Protein AF-A0A0G0DS18-F1 (afdb_monomer_lite)

Foldseek 3Di:
DLCPVVVVLLVLLVVLLVLLLVLLVCLLVVHPPSLVSLVVSLVSVVVSVCCVPVCVGPDDPPVPPQLVVFPLSVLLCVLLVQLNVVSVVVNVVCVVPPSNDDDNPSSCCNNVRSSVSNCSSSVSVSVQSCCCVVPVDRVSVVD

Radius of gyration: 16.53 Å; chains: 1; bounding box: 41×26×47 Å

pLDDT: mean 88.52, std 10.09, range [57.12, 98.0]

Sequence (143 aa):
MWWLPHLLIIFVQVITVLPYGIASYRFYHRQPRVMTWLLIGIILDVVMAMVGSSGLLPRMSDNQGAPWTSVLFLLHIVTAGLGMFGFIWLFFYLLVKGVNREYGRLRRFQYFVLLHMWIIGVGIAIINFISKVAFGIRIYDLL

Structure (mmCIF, N/CA/C/O backbone):
data_AF-A0A0G0DS18-F1
#
_entry.id   AF-A0A0G0DS18-F1
#
loop_
_atom_site.group_PDB
_atom_site.id
_atom_site.type_symbol
_atom_site.label_atom_id
_atom_site.label_alt_id
_atom_site.label_comp_id
_atom_site.label_asym_id
_atom_site.label_entity_id
_atom_site.label_seq_id
_atom_site.pdbx_PDB_ins_code
_atom_site.Cartn_x
_atom_site.Cartn_y
_atom_site.Cartn_z
_atom_site.occupancy
_atom_site.B_iso_or_equiv
_atom_site.auth_seq_id
_atom_site.auth_comp_id
_atom_site.auth_asym_id
_atom_site.auth_atom_id
_atom_site.pdbx_PDB_model_num
ATOM 1 N N . MET A 1 1 ? 12.467 12.433 -21.450 1.00 62.94 1 MET A N 1
ATOM 2 C CA . MET A 1 1 ? 12.857 11.229 -20.679 1.00 62.94 1 MET A CA 1
ATOM 3 C C . MET A 1 1 ? 11.600 10.486 -20.252 1.00 62.94 1 MET A C 1
ATOM 5 O O . MET A 1 1 ? 10.819 11.038 -19.490 1.00 62.94 1 MET A O 1
ATOM 9 N N . TRP A 1 2 ? 11.369 9.276 -20.767 1.00 68.25 2 TRP A N 1
ATOM 10 C CA . TRP A 1 2 ? 10.138 8.500 -20.521 1.00 68.25 2 TRP A CA 1
ATOM 11 C C . TRP A 1 2 ? 9.937 8.115 -19.040 1.00 68.25 2 TRP A C 1
ATOM 13 O O . TRP A 1 2 ? 8.813 7.902 -18.593 1.00 68.25 2 TRP A O 1
ATOM 23 N N . TRP A 1 3 ? 11.019 8.067 -18.260 1.00 71.69 3 TRP A N 1
ATOM 24 C CA . TRP A 1 3 ? 11.020 7.664 -16.852 1.00 71.69 3 TRP A CA 1
ATOM 25 C C . TRP A 1 3 ? 10.628 8.778 -15.869 1.00 71.69 3 TRP A C 1
ATOM 27 O O . TRP A 1 3 ? 10.264 8.476 -14.736 1.00 71.69 3 TRP A O 1
ATOM 37 N N . LEU A 1 4 ? 10.664 10.054 -16.270 1.00 76.19 4 LEU A N 1
ATOM 38 C CA . LEU A 1 4 ? 10.428 11.182 -15.356 1.00 76.19 4 LEU A CA 1
ATOM 39 C C . LEU A 1 4 ? 9.005 11.182 -14.753 1.00 76.19 4 LEU A C 1
ATOM 41 O O . LEU A 1 4 ? 8.885 11.315 -13.537 1.00 76.19 4 LEU A O 1
ATOM 45 N N . PRO A 1 5 ? 7.927 10.937 -15.525 1.00 77.19 5 PRO A N 1
ATOM 46 C CA . PRO A 1 5 ? 6.583 10.809 -14.955 1.00 77.19 5 PRO A CA 1
ATOM 47 C C . PRO A 1 5 ? 6.418 9.556 -14.082 1.00 77.19 5 PRO A C 1
ATOM 49 O O . PRO A 1 5 ? 5.633 9.548 -13.140 1.00 77.19 5 PRO A O 1
ATOM 52 N N . HIS A 1 6 ? 7.191 8.502 -14.357 1.00 78.19 6 HIS A N 1
ATOM 53 C CA . HIS A 1 6 ? 7.161 7.252 -13.598 1.00 78.19 6 HIS A CA 1
ATOM 54 C C . HIS A 1 6 ? 7.865 7.374 -12.234 1.00 78.19 6 HIS A C 1
ATOM 56 O O . HIS A 1 6 ? 7.463 6.714 -11.278 1.00 78.19 6 HIS A O 1
ATOM 62 N N . LEU A 1 7 ? 8.853 8.267 -12.101 1.00 81.69 7 LEU A N 1
ATOM 63 C CA . LEU A 1 7 ? 9.444 8.606 -10.801 1.00 81.69 7 LEU A CA 1
ATOM 64 C C . LEU A 1 7 ? 8.429 9.223 -9.844 1.00 81.69 7 LEU A C 1
ATOM 66 O O . LEU A 1 7 ? 8.457 8.908 -8.658 1.00 81.69 7 LEU A O 1
ATOM 70 N N . LEU A 1 8 ? 7.525 10.071 -10.348 1.00 81.94 8 LEU A N 1
ATOM 71 C CA . LEU A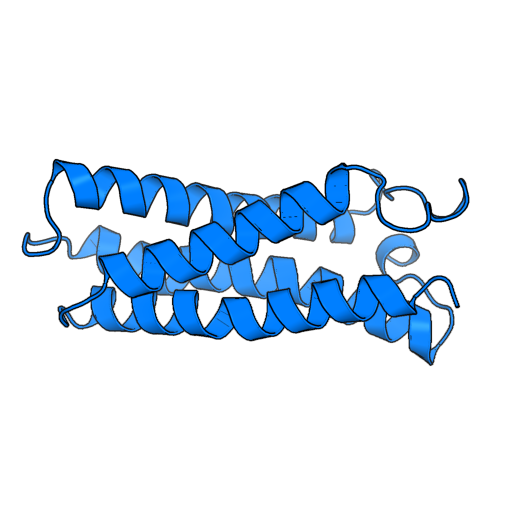 1 8 ? 6.467 10.654 -9.524 1.00 81.94 8 LEU A CA 1
ATOM 72 C C . LEU A 1 8 ? 5.573 9.556 -8.938 1.00 81.94 8 LEU A C 1
ATOM 74 O O . LEU A 1 8 ? 5.239 9.602 -7.759 1.00 81.94 8 LEU A O 1
ATOM 78 N N . ILE A 1 9 ? 5.248 8.536 -9.735 1.00 83.44 9 ILE A N 1
ATOM 79 C CA . ILE A 1 9 ? 4.439 7.397 -9.287 1.00 83.44 9 ILE A CA 1
ATOM 80 C C . ILE A 1 9 ? 5.129 6.655 -8.153 1.00 83.44 9 ILE A C 1
ATOM 82 O O . ILE A 1 9 ? 4.515 6.379 -7.127 1.00 83.44 9 ILE A O 1
ATOM 86 N N . ILE A 1 10 ? 6.416 6.370 -8.321 1.00 85.31 10 ILE A N 1
ATOM 87 C CA . ILE A 1 10 ? 7.212 5.663 -7.319 1.00 85.31 10 ILE A CA 1
ATOM 88 C C . ILE A 1 10 ? 7.351 6.484 -6.051 1.00 85.31 10 ILE A C 1
ATOM 90 O O . ILE A 1 10 ? 7.196 5.951 -4.957 1.00 85.31 10 ILE A O 1
ATOM 94 N N . PHE A 1 11 ? 7.585 7.785 -6.186 1.00 87.62 11 PHE A N 1
ATOM 95 C CA . PHE A 1 11 ? 7.649 8.689 -5.052 1.00 87.62 11 PHE A CA 1
ATOM 96 C C . PHE A 1 11 ? 6.341 8.673 -4.253 1.00 87.62 11 PHE A C 1
ATOM 98 O O . PHE A 1 11 ? 6.367 8.520 -3.032 1.00 87.62 11 PHE A O 1
ATOM 105 N N . VAL A 1 12 ? 5.192 8.739 -4.933 1.00 88.62 12 VAL A N 1
ATOM 106 C CA . VAL A 1 12 ? 3.889 8.646 -4.266 1.00 88.62 12 VAL A CA 1
ATOM 107 C C . VAL A 1 12 ? 3.673 7.264 -3.646 1.00 88.62 12 VAL A C 1
ATOM 109 O O . VAL A 1 12 ? 3.190 7.192 -2.518 1.00 88.62 12 VAL A O 1
ATOM 112 N N . GLN A 1 13 ? 4.076 6.169 -4.298 1.00 88.38 13 GLN A N 1
ATOM 113 C CA . GLN A 1 13 ? 3.984 4.825 -3.710 1.00 88.38 13 GLN A CA 1
ATOM 114 C C . GLN A 1 13 ? 4.833 4.686 -2.440 1.00 88.38 13 GLN A C 1
ATOM 116 O O . GLN A 1 13 ? 4.349 4.167 -1.437 1.00 88.38 13 GLN A O 1
ATOM 121 N N . VAL A 1 14 ? 6.055 5.223 -2.426 1.00 89.75 14 VAL A N 1
ATOM 122 C CA . VAL A 1 14 ? 6.915 5.250 -1.230 1.00 89.75 14 VAL A CA 1
ATOM 123 C C . VAL A 1 14 ? 6.249 6.050 -0.110 1.00 89.75 14 VAL A C 1
ATOM 125 O O . VAL A 1 14 ? 6.204 5.596 1.032 1.00 89.75 14 VAL A O 1
ATOM 128 N N . ILE A 1 15 ? 5.669 7.211 -0.428 1.00 92.12 15 ILE A N 1
ATOM 129 C CA . ILE A 1 15 ? 4.921 8.008 0.551 1.00 92.12 15 ILE A CA 1
ATOM 130 C C . ILE A 1 15 ? 3.698 7.248 1.064 1.00 92.12 15 ILE A C 1
ATOM 132 O O . ILE A 1 15 ? 3.407 7.338 2.252 1.00 92.12 15 ILE A O 1
ATOM 136 N N . THR A 1 16 ? 3.018 6.475 0.215 1.00 93.50 16 THR A N 1
ATOM 137 C CA . THR A 1 16 ? 1.809 5.697 0.550 1.00 93.50 16 THR A CA 1
ATOM 138 C C . THR A 1 16 ? 2.087 4.576 1.561 1.00 93.50 16 THR A C 1
ATOM 140 O O . THR A 1 16 ? 1.200 4.204 2.334 1.00 93.50 16 THR A O 1
ATOM 143 N N . VAL A 1 17 ? 3.343 4.128 1.683 1.00 93.31 17 VAL A N 1
ATOM 144 C CA . VAL A 1 17 ? 3.780 3.236 2.773 1.00 93.31 17 VAL A CA 1
ATOM 145 C C . VAL A 1 17 ? 3.491 3.863 4.141 1.00 93.31 17 VAL A C 1
ATOM 147 O O . VAL A 1 17 ? 3.073 3.164 5.063 1.00 93.31 17 VAL A O 1
ATOM 150 N N . LEU A 1 18 ? 3.681 5.179 4.292 1.00 95.19 18 LEU A N 1
ATOM 151 C CA . LEU A 1 18 ? 3.516 5.876 5.569 1.00 95.19 18 LEU A CA 1
ATOM 152 C C . LEU A 1 18 ? 2.074 5.820 6.099 1.00 95.19 18 LEU A C 1
ATOM 154 O O . LEU A 1 18 ? 1.895 5.345 7.222 1.00 95.19 18 LEU A O 1
ATOM 158 N N . PRO A 1 19 ? 1.028 6.254 5.366 1.00 97.00 19 PRO A N 1
ATOM 159 C CA . PRO A 1 19 ? -0.340 6.169 5.853 1.00 97.00 19 PRO A CA 1
ATOM 160 C C . PRO A 1 19 ? -0.780 4.725 6.105 1.00 97.00 19 PRO A C 1
ATOM 162 O O . PRO A 1 19 ? -1.400 4.487 7.141 1.00 97.00 19 PRO A O 1
ATOM 165 N N . TYR A 1 20 ? -0.417 3.752 5.256 1.00 96.25 20 TYR A N 1
ATOM 166 C CA . TYR A 1 20 ? -0.738 2.344 5.524 1.00 96.25 20 TYR A CA 1
ATOM 167 C C . TYR A 1 20 ? -0.018 1.806 6.759 1.00 96.25 20 TYR A C 1
ATOM 169 O O . TYR A 1 20 ? -0.654 1.177 7.607 1.00 96.25 20 TYR A O 1
ATOM 177 N N . GLY A 1 21 ? 1.272 2.097 6.922 1.00 97.12 21 GLY A N 1
ATOM 178 C CA . GLY A 1 21 ? 2.046 1.712 8.099 1.00 97.12 21 GLY A CA 1
ATOM 179 C C . GLY A 1 21 ? 1.486 2.328 9.383 1.00 97.12 21 GLY A C 1
ATOM 180 O O . GLY A 1 21 ? 1.247 1.616 10.360 1.00 97.12 21 GLY A O 1
ATOM 181 N N . ILE A 1 22 ? 1.186 3.631 9.368 1.00 97.75 22 ILE A N 1
ATOM 182 C CA . ILE A 1 22 ? 0.604 4.356 10.507 1.00 97.75 22 ILE A CA 1
ATOM 183 C C . ILE A 1 22 ? -0.795 3.825 10.830 1.00 97.75 22 ILE A C 1
ATOM 185 O O . ILE A 1 22 ? -1.087 3.560 11.998 1.00 97.75 22 ILE A O 1
ATOM 189 N N . ALA A 1 23 ? -1.664 3.648 9.831 1.00 97.31 23 ALA A N 1
ATOM 190 C CA . ALA A 1 23 ? -3.004 3.100 10.025 1.00 97.31 23 ALA A CA 1
ATOM 191 C C . ALA A 1 23 ? -2.946 1.692 10.622 1.00 97.31 23 ALA A C 1
ATOM 193 O O . ALA A 1 23 ? -3.627 1.414 11.611 1.00 97.31 23 ALA A O 1
ATOM 194 N N . SER A 1 24 ? -2.083 0.838 10.069 1.00 97.19 24 SER A N 1
ATOM 195 C CA . SER A 1 24 ? -1.923 -0.548 10.501 1.00 97.19 24 SER A CA 1
ATOM 196 C C . SER A 1 24 ? -1.376 -0.634 11.922 1.00 97.19 24 SER A C 1
ATOM 198 O O . SER A 1 24 ? -1.904 -1.396 12.734 1.00 97.19 24 SER A O 1
ATOM 200 N N . TYR A 1 25 ? -0.365 0.176 12.251 1.00 97.75 25 TYR A N 1
ATOM 201 C CA . TYR A 1 25 ? 0.205 0.274 13.595 1.00 97.75 25 TYR A CA 1
ATOM 202 C C . TYR A 1 25 ? -0.824 0.773 14.612 1.00 97.75 25 TYR A C 1
ATOM 204 O O . TYR A 1 25 ? -0.992 0.174 15.678 1.00 97.75 25 TYR A O 1
ATOM 212 N N . ARG A 1 26 ? -1.554 1.844 14.274 1.00 96.56 26 ARG A N 1
ATOM 213 C CA . ARG A 1 26 ? -2.605 2.410 15.129 1.00 96.56 26 ARG A CA 1
ATOM 214 C C . ARG A 1 26 ? -3.733 1.413 15.345 1.00 96.56 26 ARG A C 1
ATOM 216 O O . ARG A 1 26 ? -4.206 1.267 16.469 1.00 96.56 26 ARG A O 1
ATOM 223 N N . PHE A 1 27 ? -4.147 0.699 14.301 1.00 96.88 27 PHE A N 1
ATOM 224 C CA . PHE A 1 27 ? -5.179 -0.318 14.427 1.00 96.8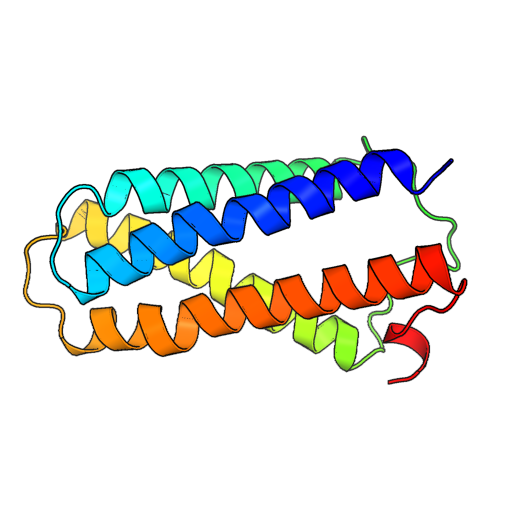8 27 PHE A CA 1
ATOM 225 C C . PHE A 1 27 ? -4.694 -1.488 15.279 1.00 96.88 27 PHE A C 1
ATOM 227 O O . PHE A 1 27 ? -5.437 -1.955 16.138 1.00 96.88 27 PHE A O 1
ATOM 234 N N . TYR A 1 28 ? -3.443 -1.916 15.133 1.00 96.94 28 TYR A N 1
ATOM 235 C CA . TYR A 1 28 ? -2.867 -2.959 15.975 1.00 96.94 28 TYR A CA 1
ATOM 236 C C . TYR A 1 28 ? -2.851 -2.566 17.465 1.00 96.94 28 TYR A C 1
ATOM 238 O O . TYR A 1 28 ? -3.349 -3.319 18.302 1.00 96.94 28 TYR A O 1
ATOM 246 N N . HIS A 1 29 ? -2.414 -1.343 17.781 1.00 95.81 29 HIS A N 1
ATOM 247 C CA . HIS A 1 29 ? -2.301 -0.817 19.149 1.00 95.81 29 HIS A CA 1
ATOM 248 C C . HIS A 1 29 ? -3.560 -0.104 19.676 1.00 95.81 29 HIS A C 1
ATOM 250 O O . HIS A 1 29 ? -3.488 0.607 20.675 1.00 95.81 29 HIS A O 1
ATOM 256 N N . ARG A 1 30 ? -4.719 -0.270 19.023 1.00 93.50 30 ARG A N 1
ATOM 257 C CA . ARG A 1 30 ? -6.009 0.327 19.440 1.00 93.50 30 ARG A CA 1
ATOM 258 C C . ARG A 1 30 ? -5.971 1.862 19.610 1.00 93.50 30 ARG A C 1
ATOM 260 O O . ARG A 1 30 ? -6.663 2.418 20.454 1.00 93.50 30 ARG A O 1
ATOM 267 N N . GLN A 1 31 ? -5.188 2.556 18.789 1.00 93.38 31 GLN A N 1
ATOM 268 C CA . GLN A 1 31 ? -5.058 4.015 18.811 1.00 93.38 31 GLN A CA 1
ATOM 269 C C . GLN A 1 31 ? -6.145 4.714 17.970 1.00 93.38 31 GLN A C 1
ATOM 271 O O . GLN A 1 31 ? -6.693 4.111 17.044 1.00 93.38 31 GLN A O 1
ATOM 276 N N . PRO A 1 32 ? -6.451 6.001 18.231 1.00 93.00 32 PRO A N 1
ATOM 277 C CA . PRO A 1 32 ? -7.431 6.755 17.451 1.00 93.00 32 PRO A CA 1
ATOM 278 C C . PRO A 1 32 ? -6.923 7.108 16.043 1.00 93.00 32 PRO A C 1
ATOM 280 O O . PRO A 1 32 ? -5.729 7.019 15.740 1.00 93.00 32 PRO A O 1
ATOM 283 N N . ARG A 1 33 ? -7.848 7.592 15.199 1.00 93.94 33 ARG A N 1
ATOM 284 C CA . ARG A 1 33 ? -7.615 8.077 13.819 1.00 93.94 33 ARG A CA 1
ATOM 285 C C . ARG A 1 33 ? -7.180 7.008 12.805 1.00 93.94 33 ARG A C 1
ATOM 287 O O . ARG A 1 33 ? -6.654 7.355 11.754 1.00 93.94 33 ARG A O 1
ATOM 294 N N . VAL A 1 34 ? -7.437 5.725 13.077 1.00 96.00 34 VAL A N 1
ATOM 295 C CA . VAL A 1 34 ? -7.172 4.621 12.128 1.00 96.00 34 VAL A CA 1
ATOM 296 C C . VAL A 1 34 ? -7.817 4.886 10.770 1.00 96.00 34 VAL A C 1
ATOM 298 O O . VAL A 1 34 ? -7.137 4.823 9.754 1.00 96.00 34 VAL A O 1
ATOM 301 N N . MET A 1 35 ? -9.108 5.235 10.761 1.00 97.50 35 MET A N 1
ATOM 302 C CA . MET A 1 35 ? -9.872 5.436 9.524 1.00 97.50 35 MET A CA 1
ATOM 303 C C . MET A 1 35 ? -9.309 6.562 8.663 1.00 97.50 35 MET A C 1
ATOM 305 O O . MET A 1 35 ? -9.262 6.420 7.451 1.00 97.50 35 MET A O 1
ATOM 309 N N . THR A 1 36 ? -8.853 7.657 9.279 1.00 97.25 36 THR A N 1
ATOM 310 C CA . THR A 1 36 ? -8.276 8.797 8.558 1.00 97.25 36 THR A CA 1
ATOM 311 C C . THR A 1 36 ? -7.005 8.389 7.824 1.00 97.25 36 THR A C 1
ATOM 313 O O . THR A 1 36 ? -6.892 8.618 6.626 1.00 97.25 36 THR A O 1
ATOM 316 N N . TRP A 1 37 ? -6.069 7.739 8.520 1.00 97.88 37 TRP A N 1
ATOM 317 C CA . TRP A 1 37 ? -4.818 7.290 7.906 1.00 97.88 37 TRP A CA 1
ATOM 318 C C . TRP A 1 37 ? -5.049 6.197 6.862 1.00 97.88 37 TRP A C 1
ATOM 320 O O . TRP A 1 37 ? -4.434 6.232 5.802 1.00 97.88 37 TRP A O 1
ATOM 330 N N . LEU A 1 38 ? -5.974 5.272 7.131 1.00 97.19 38 LEU A N 1
ATOM 331 C CA . LEU A 1 38 ? -6.328 4.214 6.190 1.00 97.19 38 LEU A CA 1
ATOM 332 C C . LEU A 1 38 ? -6.939 4.791 4.906 1.00 97.19 38 LEU A C 1
ATOM 334 O O . LEU A 1 38 ? -6.559 4.383 3.813 1.00 97.19 38 LEU A O 1
ATOM 338 N N . LEU A 1 39 ? -7.831 5.778 5.036 1.00 97.75 39 LEU A N 1
ATOM 339 C CA . LEU A 1 39 ? -8.437 6.472 3.902 1.00 97.75 39 LEU A CA 1
ATOM 340 C C . LEU A 1 39 ? -7.400 7.234 3.075 1.00 97.75 39 LEU A C 1
ATOM 342 O O . LEU A 1 39 ? -7.434 7.144 1.854 1.00 97.75 39 LEU A O 1
ATOM 346 N N . ILE A 1 40 ? -6.470 7.949 3.721 1.00 97.38 40 ILE A N 1
ATOM 347 C CA . ILE A 1 40 ? -5.383 8.652 3.020 1.00 97.38 40 ILE A CA 1
ATOM 348 C C . ILE A 1 40 ? -4.567 7.662 2.183 1.00 97.38 40 ILE A C 1
ATOM 350 O O . ILE A 1 40 ? -4.330 7.925 1.008 1.00 97.38 40 ILE A O 1
ATOM 354 N N . GLY A 1 41 ? -4.187 6.517 2.762 1.00 96.50 41 GLY A N 1
ATOM 355 C CA . GLY A 1 41 ? -3.460 5.470 2.038 1.00 96.50 41 GLY A CA 1
ATOM 356 C C . GLY A 1 41 ? -4.234 4.967 0.821 1.00 96.50 41 GLY A C 1
ATOM 357 O O . GLY A 1 41 ? -3.704 4.983 -0.282 1.00 96.50 41 GLY A O 1
ATOM 358 N N . ILE A 1 42 ? -5.514 4.622 1.000 1.00 96.38 42 ILE A N 1
ATOM 359 C CA . ILE A 1 42 ? -6.384 4.141 -0.086 1.00 96.38 42 ILE A CA 1
ATOM 360 C C . ILE A 1 42 ? -6.550 5.183 -1.193 1.00 96.38 42 ILE A C 1
ATOM 362 O O . ILE A 1 42 ? -6.478 4.831 -2.365 1.00 96.38 42 ILE A O 1
ATOM 366 N N . ILE A 1 43 ? -6.778 6.454 -0.849 1.00 95.94 43 ILE A N 1
ATOM 367 C CA . ILE A 1 43 ? -6.941 7.517 -1.847 1.00 95.94 43 ILE A CA 1
ATOM 368 C C . ILE A 1 43 ? -5.670 7.654 -2.680 1.00 95.94 43 ILE A C 1
ATOM 370 O O . ILE A 1 43 ? -5.764 7.708 -3.904 1.00 95.94 43 ILE A O 1
ATOM 374 N N . LEU A 1 44 ? -4.497 7.688 -2.040 1.00 93.75 44 LEU A N 1
ATOM 375 C CA . LEU A 1 44 ? -3.228 7.763 -2.760 1.00 93.75 44 LEU A CA 1
ATOM 376 C C . LEU A 1 44 ? -3.066 6.565 -3.701 1.00 93.75 44 LEU A C 1
ATOM 378 O O . LEU A 1 44 ? -2.793 6.762 -4.882 1.00 93.75 44 LEU A O 1
ATOM 382 N N . ASP A 1 45 ? -3.314 5.348 -3.218 1.00 90.81 45 ASP A N 1
ATOM 383 C CA . ASP A 1 45 ? -3.152 4.128 -4.014 1.00 90.81 45 ASP A CA 1
ATOM 384 C C . ASP A 1 45 ? -4.110 4.084 -5.216 1.00 90.81 45 ASP A C 1
ATOM 386 O O . ASP A 1 45 ? -3.692 3.831 -6.347 1.00 90.81 45 ASP A O 1
ATOM 390 N N . VAL A 1 46 ? -5.388 4.416 -5.005 1.00 90.62 46 VAL A N 1
ATOM 391 C CA . VAL A 1 46 ? -6.408 4.442 -6.065 1.00 90.62 46 VAL A CA 1
ATOM 392 C C . VAL A 1 46 ? -6.102 5.519 -7.099 1.00 90.62 46 VAL A C 1
ATOM 394 O O . VAL A 1 46 ? -6.147 5.241 -8.296 1.00 90.62 46 VAL A O 1
ATOM 397 N N . VAL A 1 47 ? -5.752 6.735 -6.666 1.00 90.50 47 VAL A N 1
ATOM 398 C CA . VAL A 1 47 ? -5.372 7.818 -7.585 1.00 90.50 47 VAL A CA 1
ATOM 399 C C . VAL A 1 47 ? -4.171 7.394 -8.423 1.00 90.50 47 VAL A C 1
ATOM 401 O O . VAL A 1 47 ? -4.183 7.579 -9.640 1.00 90.50 47 VAL A O 1
ATOM 404 N N . MET A 1 48 ? -3.167 6.761 -7.816 1.00 86.62 48 MET A N 1
ATOM 405 C CA . MET A 1 48 ? -1.995 6.301 -8.554 1.00 86.62 48 MET A CA 1
ATOM 406 C C . MET A 1 48 ? -2.307 5.164 -9.524 1.00 86.62 48 MET A C 1
ATOM 408 O O . MET A 1 48 ? -1.803 5.180 -10.648 1.00 86.62 48 MET A O 1
ATOM 412 N N . ALA A 1 49 ? -3.167 4.219 -9.147 1.00 84.56 49 ALA A N 1
ATOM 413 C CA . ALA A 1 49 ? -3.632 3.167 -10.045 1.00 84.56 49 ALA A CA 1
ATOM 414 C C . ALA A 1 49 ? -4.415 3.742 -11.241 1.00 84.56 49 ALA A C 1
ATOM 416 O O . ALA A 1 49 ? -4.227 3.312 -12.382 1.00 84.56 49 ALA A O 1
ATOM 417 N N . MET A 1 50 ? -5.249 4.761 -11.011 1.00 85.44 50 MET A N 1
ATOM 418 C CA . MET A 1 50 ? -5.973 5.471 -12.070 1.00 85.44 50 MET A CA 1
ATOM 419 C C . MET A 1 50 ? -5.022 6.233 -12.998 1.00 85.44 50 MET A C 1
ATOM 421 O O . MET A 1 50 ? -5.114 6.099 -14.215 1.00 85.44 50 MET A O 1
ATOM 425 N N . VAL A 1 51 ? -4.064 6.987 -12.453 1.00 83.56 51 VAL A N 1
ATOM 426 C CA . VAL A 1 51 ? -3.054 7.694 -13.259 1.00 83.56 51 VAL A CA 1
ATOM 427 C C . VAL A 1 51 ? -2.231 6.696 -14.078 1.00 83.56 51 VAL A C 1
ATOM 429 O O . VAL A 1 51 ? -2.064 6.893 -15.281 1.00 83.56 51 VAL A O 1
ATOM 432 N N . GLY A 1 52 ? -1.811 5.585 -13.465 1.00 77.00 52 GLY A N 1
ATOM 433 C CA . GLY A 1 52 ? -1.100 4.487 -14.122 1.00 77.00 52 GLY A CA 1
ATOM 434 C C . GLY A 1 52 ? -1.866 3.845 -15.285 1.00 77.00 52 GLY A C 1
ATOM 435 O O . GLY A 1 52 ? -1.258 3.479 -16.287 1.00 77.00 52 GLY A O 1
ATOM 436 N N . SER A 1 53 ? -3.194 3.737 -15.178 1.00 76.25 53 SER A N 1
ATOM 437 C CA . SER A 1 53 ? -4.056 3.075 -16.174 1.00 76.25 53 SER A CA 1
ATOM 438 C C . SER A 1 53 ? -4.679 4.015 -17.213 1.00 76.25 53 SER A C 1
ATOM 440 O O . SER A 1 53 ? -5.040 3.570 -18.298 1.00 76.25 53 SER A O 1
ATOM 442 N N . SER A 1 54 ? -4.769 5.315 -16.927 1.00 75.44 54 SER A N 1
ATOM 443 C CA . SER A 1 54 ? -5.423 6.322 -17.782 1.00 75.44 54 SER A CA 1
ATOM 444 C C . SER A 1 54 ? -4.728 6.603 -19.122 1.00 75.44 54 SER A C 1
ATOM 446 O O . SER A 1 54 ? -5.291 7.283 -19.976 1.00 75.44 54 SER A O 1
ATOM 448 N N . GLY A 1 55 ? -3.489 6.138 -19.312 1.00 64.50 55 GLY A N 1
ATOM 449 C CA . GLY A 1 55 ? -2.685 6.473 -20.491 1.00 64.50 55 GLY A CA 1
ATOM 450 C C . GLY A 1 55 ? -2.187 7.924 -20.523 1.00 64.50 55 GLY A C 1
ATOM 451 O O . GLY A 1 55 ? -1.620 8.332 -21.533 1.00 64.50 55 GLY A O 1
ATOM 452 N N . LEU A 1 56 ? -2.367 8.687 -19.432 1.00 68.56 56 LEU A N 1
ATOM 453 C CA . LEU A 1 56 ? -1.802 10.034 -19.248 1.00 68.56 56 LEU A CA 1
ATOM 454 C C . LEU A 1 56 ? -0.267 10.023 -19.194 1.00 68.56 56 LEU A C 1
ATOM 456 O O . LEU A 1 56 ? 0.385 11.020 -19.497 1.00 68.56 56 LEU A O 1
ATOM 460 N N . LEU A 1 57 ? 0.314 8.895 -18.790 1.00 68.44 57 LEU A N 1
ATOM 461 C CA . LEU A 1 57 ? 1.754 8.695 -18.759 1.00 68.44 57 LEU A CA 1
ATOM 462 C C . LEU A 1 57 ? 2.252 8.268 -20.145 1.00 68.44 57 LEU A C 1
ATOM 464 O O . LEU A 1 57 ? 1.558 7.510 -20.827 1.00 68.44 57 LEU A O 1
ATOM 468 N N . PRO A 1 58 ? 3.463 8.694 -20.559 1.00 66.69 58 PRO A N 1
ATOM 469 C CA . PRO A 1 58 ? 4.058 8.252 -21.811 1.00 66.69 58 PRO A CA 1
ATOM 470 C C . PRO A 1 58 ? 4.051 6.728 -21.876 1.00 66.69 58 PRO A C 1
ATOM 472 O O . PRO A 1 58 ? 4.637 6.068 -21.013 1.00 66.69 58 PRO A O 1
ATOM 475 N N . ARG A 1 59 ? 3.374 6.177 -22.888 1.00 62.75 59 ARG A N 1
ATOM 476 C CA . ARG A 1 59 ? 3.338 4.731 -23.091 1.00 62.75 59 ARG A CA 1
ATOM 477 C C . ARG A 1 59 ? 4.764 4.234 -23.278 1.00 62.75 59 ARG A C 1
ATOM 479 O O . ARG A 1 59 ? 5.526 4.790 -24.070 1.00 62.75 59 ARG A O 1
ATOM 486 N N . MET A 1 60 ? 5.124 3.200 -22.527 1.00 63.94 60 MET A N 1
ATOM 487 C CA . MET A 1 60 ? 6.344 2.465 -22.827 1.00 63.94 60 MET A CA 1
ATOM 488 C C . MET A 1 60 ? 6.172 1.786 -24.197 1.00 63.94 60 MET A C 1
ATOM 490 O O . MET A 1 60 ? 5.051 1.451 -24.576 1.00 63.94 60 MET A O 1
ATOM 494 N N . SER A 1 61 ? 7.258 1.631 -24.955 1.00 61.94 61 SER A N 1
ATOM 495 C CA . SER A 1 61 ? 7.237 0.939 -26.252 1.00 61.94 61 SER A CA 1
ATOM 496 C C . SER A 1 61 ? 6.712 -0.498 -26.113 1.00 61.94 61 SER A C 1
ATOM 498 O O . SER A 1 61 ? 6.776 -1.067 -25.027 1.00 61.94 61 SER A O 1
ATOM 500 N N . ASP A 1 62 ? 6.216 -1.111 -27.191 1.00 57.12 62 ASP A N 1
ATOM 501 C CA . ASP A 1 62 ? 5.561 -2.433 -27.128 1.00 57.12 62 ASP A CA 1
ATOM 502 C C . ASP A 1 62 ? 6.454 -3.541 -26.534 1.00 57.12 62 ASP A C 1
ATOM 504 O O . ASP A 1 62 ? 5.981 -4.408 -25.801 1.00 57.12 62 ASP A O 1
ATOM 508 N N . ASN A 1 63 ? 7.774 -3.459 -26.729 1.00 60.16 63 ASN A N 1
ATOM 509 C CA . ASN A 1 63 ? 8.768 -4.342 -26.095 1.00 60.1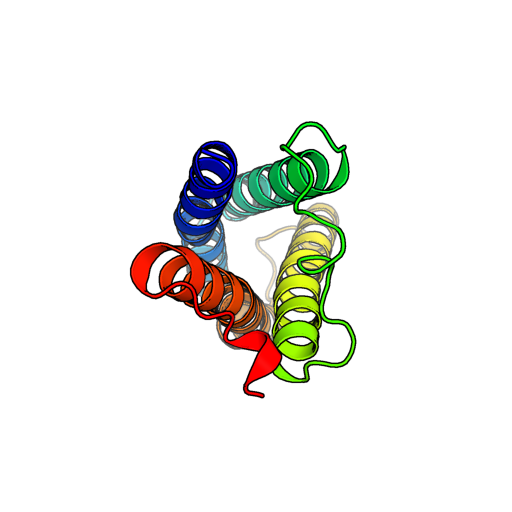6 63 ASN A CA 1
ATOM 510 C C . ASN A 1 63 ? 8.966 -4.103 -24.580 1.00 60.16 63 ASN A C 1
ATOM 512 O O . ASN A 1 63 ? 9.764 -4.778 -23.938 1.00 60.16 63 ASN A O 1
ATOM 516 N N . GLN A 1 64 ? 8.263 -3.136 -23.998 1.00 64.25 64 GLN A N 1
ATOM 517 C CA . GLN A 1 64 ? 8.277 -2.780 -22.580 1.00 64.25 64 GLN A CA 1
ATOM 518 C C . GLN A 1 64 ? 6.889 -2.930 -21.932 1.00 64.25 64 GLN A C 1
ATOM 520 O O . GLN A 1 64 ? 6.710 -2.521 -20.781 1.00 64.25 64 GLN A O 1
ATOM 525 N N . GLY A 1 65 ? 5.921 -3.524 -22.644 1.00 67.25 65 GLY A N 1
ATOM 526 C CA . GLY A 1 65 ? 4.598 -3.867 -22.118 1.00 67.25 65 GLY A CA 1
ATOM 527 C C . GLY A 1 65 ? 4.662 -4.838 -20.934 1.00 67.25 65 GLY A C 1
ATOM 528 O O . GLY A 1 65 ? 5.704 -5.431 -20.662 1.00 67.25 65 GLY A O 1
ATOM 529 N N . ALA A 1 66 ? 3.560 -4.987 -20.195 1.00 74.38 66 ALA A N 1
ATOM 530 C CA . ALA A 1 66 ? 3.501 -5.804 -18.977 1.00 74.38 66 ALA A CA 1
ATOM 531 C C . ALA A 1 66 ? 4.012 -7.251 -19.213 1.00 74.38 66 ALA A C 1
ATOM 533 O O . ALA A 1 66 ? 3.502 -7.930 -20.106 1.00 74.38 66 ALA A O 1
ATOM 534 N N . PRO A 1 67 ? 5.006 -7.742 -18.444 1.00 82.62 67 PRO A N 1
ATOM 535 C CA . PRO A 1 67 ? 5.625 -9.045 -18.656 1.00 82.62 67 PRO A CA 1
ATOM 536 C C . PRO A 1 67 ? 4.799 -10.120 -17.942 1.00 82.62 67 PRO A C 1
ATOM 538 O O . PRO A 1 67 ? 5.188 -10.644 -16.903 1.00 82.62 67 PRO A O 1
ATOM 541 N N . TRP A 1 68 ? 3.619 -10.425 -18.481 1.00 85.12 68 TRP A N 1
ATOM 542 C CA . TRP A 1 68 ? 2.651 -11.348 -17.870 1.00 85.12 68 TRP A CA 1
ATOM 543 C C . TRP A 1 68 ? 3.174 -12.772 -17.660 1.00 85.12 68 TRP A C 1
ATOM 545 O O . TRP A 1 68 ? 2.619 -13.512 -16.855 1.00 85.12 68 TRP A O 1
ATOM 555 N N . THR A 1 69 ? 4.235 -13.152 -18.368 1.00 85.62 69 THR A N 1
ATOM 556 C CA . THR A 1 69 ? 4.905 -14.448 -18.227 1.00 85.62 69 THR A CA 1
ATOM 557 C C . THR A 1 69 ? 5.938 -14.476 -17.099 1.00 85.62 69 THR A C 1
ATOM 559 O O . THR A 1 69 ? 6.370 -15.560 -16.724 1.00 85.62 69 THR A O 1
ATOM 562 N N . SER A 1 70 ? 6.343 -13.321 -16.556 1.00 87.50 70 SER A N 1
ATOM 563 C CA . SER A 1 70 ? 7.315 -13.244 -15.460 1.00 87.50 70 SER A CA 1
ATOM 564 C C . SER A 1 70 ? 6.664 -13.605 -14.133 1.00 87.50 70 SER A C 1
ATOM 566 O O . SER A 1 70 ? 5.686 -12.978 -13.708 1.00 87.50 70 SER A O 1
ATOM 568 N N . VAL A 1 71 ? 7.260 -14.566 -13.426 1.00 89.44 71 VAL A N 1
ATOM 569 C CA . VAL A 1 71 ? 6.803 -14.960 -12.089 1.00 89.44 71 VAL A CA 1
ATOM 570 C C . VAL A 1 71 ? 6.935 -13.787 -11.122 1.00 89.44 71 VAL A C 1
ATOM 572 O O . VAL A 1 71 ? 6.034 -13.539 -10.318 1.00 89.44 71 VAL A O 1
ATOM 575 N N . LEU A 1 72 ? 8.021 -13.019 -11.227 1.00 89.62 72 LEU A N 1
ATOM 576 C CA . LEU A 1 72 ? 8.270 -11.871 -10.362 1.00 89.62 72 LEU A CA 1
ATOM 577 C C . LEU A 1 72 ? 7.234 -10.757 -10.574 1.00 89.62 72 LEU A C 1
ATOM 579 O O . LEU A 1 72 ? 6.782 -10.133 -9.610 1.00 89.62 72 LEU A O 1
ATOM 583 N N . PHE A 1 73 ? 6.818 -10.524 -11.821 1.00 89.00 73 PHE A N 1
ATOM 584 C CA . PHE A 1 73 ? 5.766 -9.556 -12.128 1.00 89.00 73 PHE A CA 1
ATOM 585 C C . PHE A 1 73 ? 4.393 -10.001 -11.625 1.00 89.00 73 PHE A C 1
ATOM 587 O O . PHE A 1 73 ? 3.664 -9.203 -11.031 1.00 89.00 73 PHE A O 1
ATOM 594 N N . LEU A 1 74 ? 4.051 -11.278 -11.806 1.00 91.94 74 LEU A N 1
ATOM 595 C CA . LEU A 1 74 ? 2.815 -11.838 -11.264 1.00 91.94 74 LEU A CA 1
ATOM 596 C C . LEU A 1 74 ? 2.794 -11.748 -9.737 1.00 91.94 74 LEU A C 1
ATOM 598 O O . LEU A 1 74 ? 1.785 -11.342 -9.161 1.00 91.94 74 LEU A O 1
ATOM 602 N N . LEU A 1 75 ? 3.916 -12.047 -9.078 1.00 93.38 75 LEU A N 1
ATOM 603 C CA . LEU A 1 75 ? 4.042 -11.928 -7.629 1.00 93.38 75 LEU A CA 1
ATOM 604 C C . LEU A 1 75 ? 3.838 -10.482 -7.177 1.00 93.38 75 LEU A C 1
ATOM 606 O O . LEU A 1 75 ? 3.083 -10.251 -6.234 1.00 93.38 75 LEU A O 1
ATOM 610 N N . HIS A 1 76 ? 4.433 -9.510 -7.874 1.00 92.69 76 HIS A N 1
ATOM 611 C CA . HIS A 1 76 ? 4.180 -8.088 -7.642 1.00 92.69 76 HIS A CA 1
ATOM 612 C C . HIS A 1 76 ? 2.683 -7.753 -7.718 1.00 92.69 76 HIS A C 1
ATOM 614 O O . HIS A 1 76 ? 2.138 -7.220 -6.751 1.00 92.69 76 HIS A O 1
ATOM 620 N N . ILE A 1 77 ? 2.014 -8.093 -8.826 1.00 91.88 77 ILE A N 1
ATOM 621 C CA . ILE A 1 77 ? 0.594 -7.769 -9.031 1.00 91.88 77 ILE A CA 1
ATOM 622 C C . ILE A 1 77 ? -0.269 -8.399 -7.942 1.00 91.88 77 ILE A C 1
ATOM 624 O O . ILE A 1 77 ? -1.119 -7.727 -7.357 1.00 91.88 77 ILE A O 1
ATOM 628 N N . VAL A 1 78 ? -0.058 -9.684 -7.659 1.00 94.62 78 VAL A N 1
ATOM 629 C CA . VAL A 1 78 ? -0.872 -10.424 -6.693 1.00 94.62 78 VAL A CA 1
ATOM 630 C C . VAL A 1 78 ? -0.661 -9.882 -5.282 1.00 94.62 78 VAL A C 1
ATOM 632 O O . VAL A 1 78 ? -1.633 -9.624 -4.580 1.00 94.62 78 VAL A O 1
ATOM 635 N N . THR A 1 79 ? 0.584 -9.669 -4.853 1.00 95.25 79 THR A N 1
ATOM 636 C CA . THR A 1 79 ? 0.874 -9.202 -3.487 1.00 95.25 79 THR A CA 1
ATOM 637 C C . THR A 1 79 ? 0.447 -7.751 -3.263 1.00 95.25 79 THR A C 1
ATOM 639 O O . THR A 1 79 ? -0.226 -7.470 -2.267 1.00 95.25 79 THR A O 1
ATOM 642 N N . ALA A 1 80 ? 0.732 -6.851 -4.211 1.00 92.62 80 ALA A N 1
ATOM 643 C CA . ALA A 1 80 ? 0.272 -5.464 -4.153 1.00 92.62 80 ALA A CA 1
ATOM 644 C C . ALA A 1 80 ? -1.263 -5.386 -4.198 1.00 92.62 80 ALA A C 1
ATOM 646 O O . ALA A 1 80 ? -1.873 -4.697 -3.379 1.00 92.62 80 ALA A O 1
ATOM 647 N N . GLY A 1 81 ? -1.895 -6.153 -5.094 1.00 93.06 81 GLY A N 1
ATOM 648 C CA . GLY A 1 81 ? -3.348 -6.216 -5.233 1.00 93.06 81 GLY A CA 1
ATOM 649 C C . GLY A 1 81 ? -4.037 -6.740 -3.974 1.00 93.06 81 GLY A C 1
ATOM 650 O O . GLY A 1 81 ? -4.961 -6.101 -3.473 1.00 93.06 81 GLY A O 1
ATOM 651 N N . LEU A 1 82 ? -3.569 -7.858 -3.410 1.00 95.25 82 LEU A N 1
ATOM 652 C CA . LEU A 1 82 ? -4.104 -8.405 -2.157 1.00 95.25 82 LEU A CA 1
ATOM 653 C C . LEU A 1 82 ? -3.956 -7.420 -0.994 1.00 95.25 82 LEU A C 1
ATOM 655 O O . LEU A 1 82 ? -4.883 -7.277 -0.196 1.00 95.25 82 LEU A O 1
ATOM 659 N N . GLY A 1 83 ? -2.829 -6.711 -0.921 1.00 94.31 83 GLY A N 1
ATOM 660 C CA . GLY A 1 83 ? -2.621 -5.635 0.041 1.00 94.31 83 GLY A CA 1
ATOM 661 C C . GLY A 1 83 ? -3.650 -4.510 -0.108 1.00 94.31 83 GLY A C 1
ATOM 662 O O . GLY A 1 83 ? -4.379 -4.208 0.838 1.00 94.31 83 GLY A O 1
ATOM 663 N N . MET A 1 84 ? -3.759 -3.934 -1.309 1.00 93.50 84 MET A N 1
ATOM 664 C CA . MET A 1 84 ? -4.651 -2.808 -1.607 1.00 93.50 84 MET A CA 1
ATOM 665 C C . MET A 1 84 ? -6.121 -3.176 -1.370 1.00 93.50 84 MET A C 1
ATOM 667 O O . MET A 1 84 ? -6.813 -2.523 -0.586 1.00 93.50 84 MET A O 1
ATOM 671 N N . PHE A 1 85 ? -6.603 -4.254 -1.995 1.00 96.12 85 PHE A N 1
ATOM 672 C CA . PHE A 1 85 ? -7.990 -4.698 -1.839 1.00 96.12 85 PHE A CA 1
ATOM 673 C C . PHE A 1 85 ? -8.290 -5.148 -0.408 1.00 96.12 85 PHE A C 1
ATOM 675 O O . PHE A 1 85 ? -9.384 -4.888 0.095 1.00 96.12 85 PHE A O 1
ATOM 682 N N . GLY A 1 86 ? -7.320 -5.751 0.283 1.00 96.94 86 GLY A N 1
ATOM 683 C CA . GLY A 1 86 ? -7.436 -6.092 1.698 1.00 96.94 86 GLY A CA 1
ATOM 684 C C . GLY A 1 86 ? -7.636 -4.861 2.583 1.00 96.94 86 GLY A C 1
ATOM 685 O O . GLY A 1 86 ? -8.502 -4.871 3.461 1.00 96.94 86 GLY A O 1
ATOM 686 N N . PHE A 1 87 ? -6.897 -3.776 2.337 1.00 97.44 87 PHE A N 1
ATOM 687 C CA . PHE A 1 87 ? -7.072 -2.517 3.065 1.00 97.44 87 PHE A CA 1
ATOM 688 C C . PHE A 1 87 ? -8.376 -1.794 2.717 1.00 97.44 87 PHE A C 1
ATOM 690 O O . PHE A 1 87 ? -9.015 -1.249 3.618 1.00 97.44 87 PHE A O 1
ATOM 697 N N . ILE A 1 88 ? -8.812 -1.831 1.455 1.00 97.56 88 ILE A N 1
ATOM 698 C CA . ILE A 1 88 ? -10.122 -1.307 1.038 1.00 97.56 88 ILE A CA 1
ATOM 699 C C . ILE A 1 88 ? -11.248 -2.063 1.751 1.00 97.56 88 ILE A C 1
ATOM 701 O O . ILE A 1 88 ? -12.132 -1.450 2.353 1.00 97.56 88 ILE A O 1
ATOM 705 N N . TRP A 1 89 ? -11.196 -3.396 1.748 1.00 97.81 89 TRP A N 1
ATOM 706 C CA . TRP A 1 89 ? -12.155 -4.220 2.475 1.00 97.81 89 TRP A CA 1
ATOM 707 C C . TRP A 1 89 ? -12.140 -3.910 3.977 1.00 97.81 89 TRP A C 1
ATOM 709 O O . TRP A 1 89 ? -13.201 -3.706 4.570 1.00 97.81 89 TRP A O 1
ATOM 719 N N . LEU A 1 90 ? -10.952 -3.802 4.587 1.00 97.56 90 LEU A N 1
ATOM 720 C CA . LEU A 1 90 ? -10.805 -3.447 5.999 1.00 97.56 90 LEU A CA 1
ATOM 721 C C . LEU A 1 90 ? -11.446 -2.088 6.298 1.00 97.56 90 LEU A C 1
ATOM 723 O O . LEU A 1 90 ? -12.136 -1.950 7.307 1.00 97.56 90 LEU A O 1
ATOM 727 N N . PHE A 1 91 ? -11.252 -1.100 5.424 1.00 97.94 91 PHE A N 1
ATOM 728 C CA . PHE A 1 91 ? -11.848 0.222 5.567 1.00 97.94 91 PHE A CA 1
ATOM 729 C C . PHE A 1 91 ? -13.375 0.144 5.605 1.00 97.94 91 PHE A C 1
ATOM 731 O O . PHE A 1 91 ? -13.981 0.596 6.576 1.00 97.94 91 PHE A O 1
ATOM 738 N N . PHE A 1 92 ? -14.006 -0.493 4.616 1.00 98.00 92 PHE A N 1
ATOM 739 C CA . PHE A 1 92 ? -15.465 -0.640 4.595 1.00 98.00 92 PHE A CA 1
ATOM 740 C C . PHE A 1 92 ? -15.990 -1.454 5.779 1.00 98.00 92 PHE A C 1
ATOM 742 O O . PHE A 1 92 ? -16.992 -1.089 6.398 1.00 98.00 92 PHE A O 1
ATOM 749 N N . TYR A 1 93 ? -15.289 -2.525 6.148 1.00 97.12 93 TYR A N 1
ATOM 750 C CA . TYR A 1 93 ? -15.646 -3.339 7.301 1.00 97.12 93 TYR A CA 1
ATOM 751 C C . TYR A 1 93 ? -15.658 -2.515 8.597 1.00 97.12 93 TYR A C 1
ATOM 753 O O . TYR A 1 93 ? -16.622 -2.568 9.367 1.00 97.12 93 TYR A O 1
ATOM 761 N N . LEU A 1 94 ? -14.616 -1.712 8.830 1.00 96.38 94 LEU A N 1
ATOM 762 C CA . LEU A 1 94 ? -14.514 -0.842 10.001 1.00 96.38 94 LEU A CA 1
ATOM 763 C C . LEU A 1 94 ? -15.467 0.355 9.943 1.00 96.38 94 LEU A C 1
ATOM 765 O O . LEU A 1 94 ? -15.901 0.811 10.998 1.00 96.38 94 LEU A O 1
ATOM 769 N N . LEU A 1 95 ? -15.829 0.832 8.751 1.00 96.19 95 LEU A N 1
ATOM 770 C CA . LEU A 1 95 ? -16.841 1.872 8.571 1.00 96.19 95 LEU A CA 1
ATOM 771 C C . LEU A 1 95 ?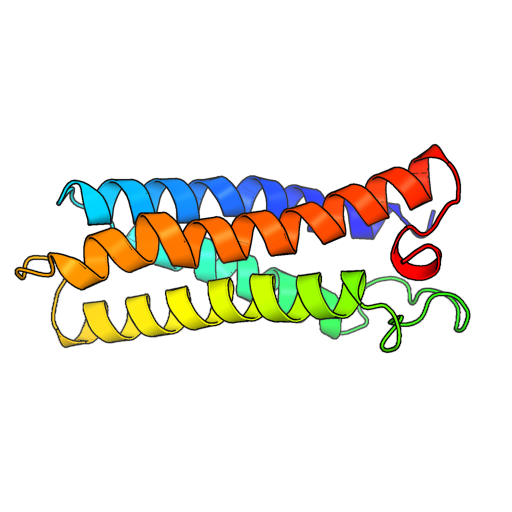 -18.216 1.394 9.063 1.00 96.19 95 LEU A C 1
ATOM 773 O O . LEU A 1 95 ? -18.898 2.118 9.780 1.00 96.19 95 LEU A O 1
ATOM 777 N N . VAL A 1 96 ? -18.589 0.151 8.741 1.00 96.19 96 VAL A N 1
ATOM 778 C CA . VAL A 1 96 ? -19.880 -0.439 9.136 1.00 96.19 96 VAL A CA 1
ATOM 779 C C . VAL A 1 96 ? -19.875 -0.910 10.591 1.00 96.19 96 VAL A C 1
ATOM 781 O O . VAL A 1 96 ? -20.835 -0.700 11.330 1.00 96.19 96 VAL A O 1
ATOM 784 N N . LYS A 1 97 ? -18.817 -1.606 11.021 1.00 94.31 97 LYS A N 1
ATOM 785 C CA . LYS A 1 97 ? -18.777 -2.249 12.346 1.00 94.31 97 LYS A CA 1
ATOM 786 C C . LYS A 1 97 ? -18.170 -1.359 13.434 1.00 94.31 97 LYS A C 1
ATOM 788 O O . LYS A 1 97 ? -18.323 -1.673 14.614 1.00 94.31 97 LYS A O 1
ATOM 793 N N . GLY A 1 98 ? -17.501 -0.271 13.067 1.00 92.19 98 GLY A N 1
ATOM 794 C CA . GLY A 1 98 ? -16.783 0.617 13.976 1.00 92.19 98 GLY A CA 1
ATOM 795 C C . GLY A 1 98 ? -15.402 0.085 14.374 1.00 92.19 98 GLY A C 1
ATOM 796 O O . GLY A 1 98 ? -15.170 -1.122 14.451 1.00 92.19 98 GLY A O 1
ATOM 797 N N . VAL A 1 99 ? -14.480 1.006 14.670 1.00 91.56 99 VAL A N 1
ATOM 798 C CA . VAL A 1 99 ? -13.051 0.734 14.952 1.00 91.56 99 VAL A CA 1
ATOM 799 C C . VAL A 1 99 ? -12.794 0.229 16.377 1.00 91.56 99 VAL A C 1
ATOM 801 O O . VAL A 1 99 ? -11.819 -0.487 16.621 1.00 91.56 99 VAL A O 1
ATOM 804 N N . ASN A 1 100 ? -13.665 0.585 17.323 1.00 87.56 100 ASN A N 1
ATOM 805 C CA . ASN A 1 100 ? -13.431 0.398 18.761 1.00 87.56 100 ASN A CA 1
ATOM 806 C C . ASN A 1 100 ? -13.810 -0.995 19.285 1.00 87.56 100 ASN A C 1
ATOM 808 O O . ASN A 1 100 ? -13.691 -1.253 20.477 1.00 87.56 100 ASN A O 1
ATOM 812 N N . ARG A 1 101 ? -14.255 -1.908 18.415 1.00 89.56 101 ARG A N 1
ATOM 813 C CA . ARG A 1 101 ? -14.597 -3.279 18.812 1.00 89.56 101 ARG A CA 1
ATOM 814 C C . ARG A 1 101 ? -13.359 -4.164 18.968 1.00 89.56 101 ARG A C 1
ATOM 816 O O . ARG A 1 101 ? -12.254 -3.862 18.494 1.00 89.56 101 ARG A O 1
ATOM 823 N N . GLU A 1 102 ? -13.560 -5.297 19.628 1.00 90.75 102 GLU A N 1
ATOM 824 C CA . GLU A 1 102 ? -12.525 -6.301 19.834 1.00 90.75 102 GLU A CA 1
ATOM 825 C C . GLU A 1 102 ? -12.269 -7.110 18.556 1.00 90.75 102 GLU A C 1
ATOM 827 O O . GLU A 1 102 ? -13.063 -7.945 18.136 1.00 90.75 102 GLU A O 1
ATOM 832 N N . TYR A 1 103 ? -11.120 -6.854 17.929 1.00 91.12 103 TYR A N 1
ATOM 833 C CA . TYR A 1 103 ? -10.717 -7.449 16.650 1.00 91.12 103 TYR A CA 1
ATOM 834 C C . TYR A 1 103 ? -9.343 -8.126 16.742 1.00 91.12 103 TYR A C 1
ATOM 836 O O . TYR A 1 103 ? -8.464 -7.850 15.931 1.00 91.12 103 TYR A O 1
ATOM 844 N N . GLY A 1 104 ? -9.113 -8.981 17.743 1.00 91.88 104 GLY A N 1
ATOM 845 C CA . GLY A 1 104 ? -7.777 -9.537 18.022 1.00 91.88 104 GLY A CA 1
ATOM 846 C C . GLY A 1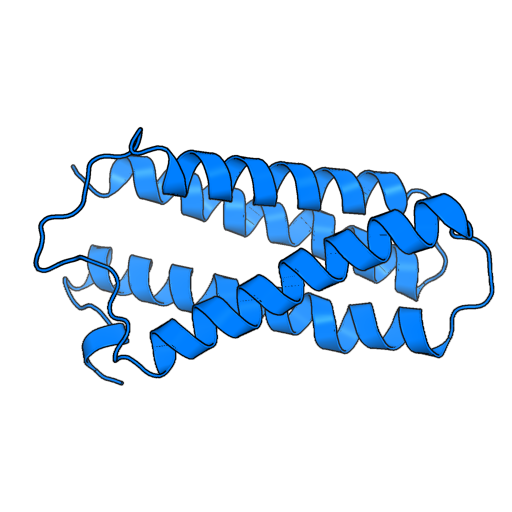 104 ? -7.089 -10.172 16.801 1.00 91.88 104 GLY A C 1
ATOM 847 O O . GLY A 1 104 ? -5.956 -9.816 16.472 1.00 91.88 104 GLY A O 1
ATOM 848 N N . ARG A 1 105 ? -7.794 -11.056 16.079 1.00 95.44 105 ARG A N 1
ATOM 849 C CA . ARG A 1 105 ? -7.262 -11.716 14.870 1.00 95.44 105 ARG A CA 1
ATOM 850 C C . ARG A 1 105 ? -7.089 -10.748 13.704 1.00 95.44 105 ARG A C 1
ATOM 852 O O . ARG A 1 105 ? -6.029 -10.723 13.092 1.00 95.44 105 ARG A O 1
ATOM 859 N N . LEU A 1 106 ? -8.098 -9.923 13.431 1.00 96.06 106 LEU A N 1
ATOM 860 C CA . LEU A 1 106 ? -8.079 -8.995 12.300 1.00 96.06 106 LEU A CA 1
ATOM 861 C C . LEU A 1 106 ? -6.986 -7.924 12.452 1.00 96.06 106 LEU A C 1
ATOM 863 O O . LEU A 1 106 ? -6.296 -7.634 11.482 1.00 96.06 106 LEU A O 1
ATOM 867 N N . ARG A 1 107 ? -6.763 -7.399 13.668 1.00 96.00 107 ARG A N 1
ATOM 868 C CA . ARG A 1 107 ? -5.676 -6.449 13.973 1.00 96.00 107 ARG A CA 1
ATOM 869 C C . ARG A 1 107 ? -4.296 -7.047 13.694 1.00 96.00 107 ARG A C 1
ATOM 871 O O . ARG A 1 107 ? -3.467 -6.360 13.104 1.00 96.00 107 ARG A O 1
ATOM 878 N N . ARG A 1 108 ? -4.062 -8.308 14.085 1.00 96.69 108 ARG A N 1
ATOM 879 C CA . ARG A 1 108 ? -2.819 -9.048 13.785 1.00 96.69 108 ARG A CA 1
ATOM 880 C C . ARG A 1 108 ? -2.669 -9.312 12.292 1.00 96.69 108 ARG A C 1
ATOM 882 O O . ARG A 1 108 ? -1.625 -9.007 11.731 1.00 96.69 108 ARG A O 1
ATOM 889 N N . PHE A 1 109 ? -3.715 -9.840 11.661 1.00 97.38 109 PHE A N 1
ATOM 890 C CA . PHE A 1 109 ? -3.700 -10.209 10.248 1.00 97.38 109 PHE A CA 1
ATOM 891 C C . PHE A 1 109 ? -3.362 -9.018 9.351 1.00 97.38 109 PHE A C 1
ATOM 893 O O . PHE A 1 109 ? -2.438 -9.096 8.553 1.00 97.38 109 PHE A O 1
ATOM 900 N N . GLN A 1 110 ? -4.032 -7.879 9.523 1.00 96.94 110 GLN A N 1
ATOM 901 C CA . GLN A 1 110 ? -3.739 -6.714 8.686 1.00 96.94 110 GLN A CA 1
ATOM 902 C C . GLN A 1 110 ? -2.321 -6.157 8.899 1.00 96.94 110 GLN A C 1
ATOM 904 O O . GLN A 1 110 ? -1.687 -5.730 7.941 1.00 96.94 110 GLN A O 1
ATOM 909 N N . TYR A 1 111 ? -1.793 -6.220 10.128 1.00 97.06 111 TYR A N 1
ATOM 910 C CA . TYR A 1 111 ? -0.472 -5.677 10.452 1.00 97.06 111 TYR A CA 1
ATOM 911 C C . TYR A 1 111 ? 0.664 -6.559 9.920 1.00 97.06 111 TYR A C 1
ATOM 913 O O . TYR A 1 111 ? 1.607 -6.069 9.307 1.00 97.06 111 TYR A O 1
ATOM 921 N N . PHE A 1 112 ? 0.570 -7.871 10.137 1.00 97.00 112 PHE A N 1
ATOM 922 C CA . PHE A 1 112 ? 1.640 -8.809 9.790 1.00 97.00 112 PHE A CA 1
ATOM 923 C C . PHE A 1 112 ? 1.496 -9.417 8.396 1.00 97.00 112 PHE A C 1
ATOM 925 O O . PHE A 1 112 ? 2.483 -9.891 7.849 1.00 97.00 112 PHE A O 1
ATOM 932 N N . VAL A 1 113 ? 0.295 -9.399 7.814 1.00 96.94 113 VAL A N 1
ATOM 933 C CA . VAL A 1 113 ? 0.036 -9.993 6.497 1.00 96.94 113 VAL A CA 1
ATOM 934 C C . VAL A 1 113 ? -0.273 -8.908 5.475 1.00 96.94 113 VAL A C 1
ATOM 936 O O . VAL A 1 113 ? 0.556 -8.672 4.606 1.00 96.94 113 VAL A O 1
ATOM 939 N N . LEU A 1 114 ? -1.401 -8.195 5.588 1.00 96.12 114 LEU A N 1
ATOM 940 C CA . LEU A 1 114 ? -1.827 -7.252 4.535 1.00 96.12 114 LEU A CA 1
ATOM 941 C C . LEU A 1 114 ? -0.804 -6.139 4.277 1.00 96.12 114 LEU A C 1
ATOM 943 O O . LEU A 1 114 ? -0.452 -5.892 3.125 1.00 96.12 114 LEU A O 1
ATOM 947 N N . LEU A 1 115 ? -0.282 -5.515 5.340 1.00 96.88 115 LEU A N 1
ATOM 948 C CA . LEU A 1 115 ? 0.745 -4.480 5.218 1.00 96.88 115 LEU A CA 1
ATOM 949 C C . LEU A 1 115 ? 2.005 -5.009 4.524 1.00 96.88 115 LEU A C 1
ATOM 951 O O . LEU A 1 115 ? 2.544 -4.355 3.638 1.00 96.88 115 LEU A O 1
ATOM 955 N N . HIS A 1 116 ? 2.459 -6.201 4.907 1.00 96.44 116 HIS A N 1
ATOM 956 C CA . HIS A 1 116 ? 3.675 -6.792 4.356 1.00 96.44 116 HIS A CA 1
ATOM 957 C C . HIS A 1 116 ? 3.480 -7.229 2.903 1.00 96.44 116 HIS A C 1
ATOM 959 O O . HIS A 1 116 ? 4.362 -6.994 2.087 1.00 96.44 116 HIS A O 1
ATOM 965 N N . MET A 1 117 ? 2.319 -7.792 2.554 1.00 96.25 117 MET A N 1
ATOM 966 C CA . MET A 1 117 ? 1.983 -8.121 1.165 1.00 96.25 117 MET A CA 1
ATOM 967 C C . MET A 1 117 ? 2.012 -6.874 0.284 1.00 96.25 117 MET A C 1
ATOM 969 O O . MET A 1 117 ? 2.633 -6.894 -0.776 1.00 96.25 117 MET A O 1
ATOM 973 N N . TRP A 1 118 ? 1.416 -5.775 0.753 1.00 95.88 118 TRP A N 1
ATOM 974 C CA . TRP A 1 118 ? 1.446 -4.513 0.026 1.00 95.88 118 TRP A CA 1
ATOM 975 C C . TRP A 1 118 ? 2.881 -3.983 -0.143 1.00 95.88 118 TRP A C 1
ATOM 977 O O . TRP A 1 118 ? 3.293 -3.686 -1.262 1.00 95.88 118 TRP A O 1
ATOM 987 N N . ILE A 1 119 ? 3.675 -3.944 0.940 1.00 95.75 119 ILE A N 1
ATOM 988 C CA . ILE A 1 119 ? 5.074 -3.475 0.911 1.00 95.75 119 ILE A CA 1
ATOM 989 C C . ILE A 1 119 ? 5.933 -4.329 -0.026 1.00 95.75 119 ILE A C 1
ATOM 991 O O . ILE A 1 119 ? 6.707 -3.776 -0.801 1.00 95.75 119 ILE A O 1
ATOM 995 N N . ILE A 1 120 ? 5.812 -5.657 0.028 1.00 95.56 120 ILE A N 1
ATOM 996 C CA . ILE A 1 120 ? 6.573 -6.569 -0.836 1.00 95.56 120 ILE A CA 1
ATOM 997 C C . ILE A 1 120 ? 6.199 -6.335 -2.297 1.00 95.56 120 ILE A C 1
ATOM 999 O O . ILE A 1 120 ? 7.086 -6.170 -3.135 1.00 95.56 120 ILE A O 1
ATOM 1003 N N . GLY A 1 121 ? 4.899 -6.267 -2.597 1.00 93.94 121 GLY A N 1
ATOM 1004 C CA . GLY A 1 121 ? 4.420 -6.018 -3.948 1.00 93.94 121 GLY A CA 1
ATOM 1005 C C . GLY A 1 121 ? 4.969 -4.711 -4.501 1.00 93.94 121 GLY A C 1
ATOM 1006 O O . GLY A 1 121 ? 5.647 -4.712 -5.527 1.00 93.94 121 GLY A O 1
ATOM 1007 N N . VAL A 1 122 ? 4.758 -3.601 -3.798 1.00 92.31 122 VAL A N 1
ATOM 1008 C CA . VAL A 1 122 ? 5.277 -2.283 -4.197 1.00 92.31 122 VAL A CA 1
ATOM 1009 C C . VAL A 1 122 ? 6.808 -2.283 -4.286 1.00 92.31 122 VAL A C 1
ATOM 1011 O O . VAL A 1 122 ? 7.371 -1.774 -5.254 1.00 92.31 122 VAL A O 1
ATOM 1014 N N . GLY A 1 123 ? 7.494 -2.924 -3.340 1.00 93.94 123 GLY A N 1
ATOM 1015 C CA . GLY A 1 123 ? 8.951 -3.036 -3.314 1.00 93.94 123 GLY A CA 1
ATOM 1016 C C . GLY A 1 123 ? 9.525 -3.689 -4.571 1.00 93.94 123 GLY A C 1
ATOM 1017 O O . GLY A 1 123 ? 10.485 -3.174 -5.139 1.00 93.94 123 GLY A O 1
ATOM 1018 N N . ILE A 1 124 ? 8.904 -4.762 -5.068 1.00 92.88 124 ILE A N 1
ATOM 1019 C CA . ILE A 1 124 ? 9.326 -5.423 -6.313 1.00 92.88 124 ILE A CA 1
ATOM 1020 C C . ILE A 1 124 ? 9.236 -4.466 -7.509 1.00 92.88 124 ILE A C 1
ATOM 1022 O O . ILE A 1 124 ? 10.159 -4.411 -8.324 1.00 92.88 124 ILE A O 1
ATOM 1026 N N . ALA A 1 125 ? 8.154 -3.688 -7.616 1.00 89.19 125 ALA A N 1
ATOM 1027 C CA . ALA A 1 125 ? 8.004 -2.706 -8.691 1.00 89.19 125 ALA A CA 1
ATOM 1028 C C . ALA A 1 125 ? 9.047 -1.589 -8.620 1.00 89.19 125 ALA A C 1
ATOM 1030 O O . ALA A 1 125 ? 9.633 -1.232 -9.645 1.00 89.19 125 ALA A O 1
ATOM 1031 N N . ILE A 1 126 ? 9.326 -1.082 -7.417 1.00 90.62 126 ILE A N 1
ATOM 1032 C CA . ILE A 1 126 ? 10.346 -0.055 -7.193 1.00 90.62 126 ILE A CA 1
ATOM 1033 C C . ILE A 1 126 ? 11.731 -0.581 -7.574 1.00 90.62 126 ILE A C 1
ATOM 1035 O O . ILE A 1 126 ? 12.442 0.078 -8.330 1.00 90.62 126 ILE A O 1
ATOM 1039 N N . ILE A 1 127 ? 12.106 -1.773 -7.103 1.00 91.75 127 ILE A N 1
ATOM 1040 C CA . ILE A 1 127 ? 13.410 -2.378 -7.399 1.00 91.75 127 ILE A CA 1
ATOM 1041 C C . ILE A 1 127 ? 13.565 -2.584 -8.909 1.00 91.75 127 ILE A C 1
ATOM 1043 O O . ILE A 1 127 ? 14.572 -2.169 -9.481 1.00 91.75 127 ILE A O 1
ATOM 1047 N N . ASN A 1 128 ? 12.548 -3.134 -9.583 1.00 89.25 128 ASN A N 1
ATOM 1048 C CA . ASN A 1 128 ? 12.580 -3.284 -11.036 1.00 89.25 128 ASN A CA 1
ATOM 1049 C C . ASN A 1 128 ? 12.739 -1.933 -11.755 1.00 89.25 128 ASN A C 1
ATOM 1051 O O . ASN A 1 128 ? 13.509 -1.831 -12.710 1.00 89.25 128 ASN A O 1
ATOM 1055 N N . PHE A 1 129 ? 12.039 -0.888 -11.309 1.00 85.62 129 PHE A N 1
ATOM 1056 C CA . PHE A 1 129 ? 12.178 0.436 -11.906 1.00 85.62 129 PHE A CA 1
ATOM 1057 C C . PHE A 1 129 ? 13.580 1.017 -11.714 1.00 85.62 129 PHE A C 1
ATOM 1059 O O . PHE A 1 129 ? 14.169 1.503 -12.680 1.00 85.62 129 PHE A O 1
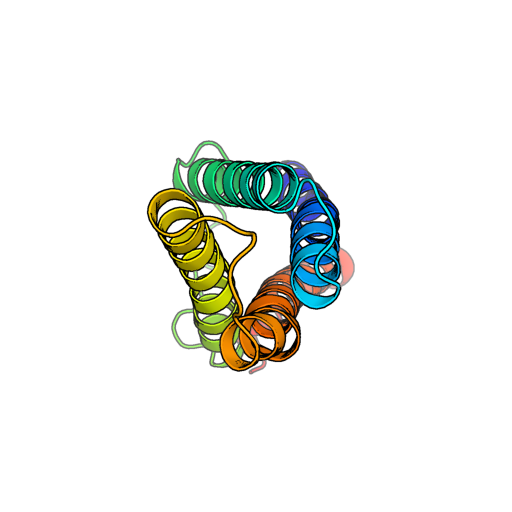ATOM 1066 N N . ILE A 1 130 ? 14.126 0.947 -10.497 1.00 87.38 130 ILE A N 1
ATOM 1067 C CA . ILE A 1 130 ? 15.482 1.419 -10.196 1.00 87.38 130 ILE A CA 1
ATOM 1068 C C . ILE A 1 130 ? 16.487 0.690 -11.083 1.00 87.38 130 ILE A C 1
ATOM 1070 O O . ILE A 1 130 ? 17.307 1.343 -11.722 1.00 87.38 130 ILE A O 1
ATOM 1074 N N . SER A 1 131 ? 16.389 -0.636 -11.201 1.00 87.56 131 SER A N 1
ATOM 1075 C CA . SER A 1 131 ? 17.295 -1.401 -12.057 1.00 87.56 131 SER A CA 1
ATOM 1076 C C . SER A 1 131 ? 17.168 -1.040 -13.534 1.00 87.56 131 SER A C 1
ATOM 1078 O O . SER A 1 131 ? 18.181 -0.937 -14.229 1.00 87.56 131 SER A O 1
ATOM 1080 N N . LYS A 1 132 ? 15.949 -0.756 -14.004 1.00 83.75 132 LYS A N 1
ATOM 1081 C CA . LYS A 1 132 ? 15.713 -0.317 -15.383 1.00 83.75 132 LYS A CA 1
ATOM 1082 C C . LYS A 1 132 ? 16.318 1.059 -15.657 1.00 83.75 132 LYS A C 1
ATOM 1084 O O . LYS A 1 132 ? 16.853 1.272 -16.739 1.00 83.75 132 LYS A O 1
ATOM 1089 N N . VAL A 1 133 ? 16.256 1.983 -14.698 1.00 82.56 133 VAL A N 1
ATOM 1090 C CA . VAL A 1 133 ? 16.823 3.335 -14.840 1.00 82.56 133 VAL A CA 1
ATOM 1091 C C . VAL A 1 133 ? 18.344 3.338 -14.679 1.00 82.56 133 VAL A C 1
ATOM 1093 O O . VAL A 1 133 ? 19.027 3.981 -15.469 1.00 82.56 133 VAL A O 1
ATOM 1096 N N . ALA A 1 134 ? 18.874 2.631 -13.680 1.00 86.62 134 ALA A N 1
ATOM 1097 C CA . ALA A 1 134 ? 20.295 2.657 -13.340 1.00 86.62 134 ALA A CA 1
ATOM 1098 C C . ALA A 1 134 ? 21.151 1.768 -14.252 1.00 86.62 134 ALA A C 1
ATOM 1100 O O . ALA A 1 134 ? 22.262 2.151 -14.608 1.00 86.62 134 ALA A O 1
ATOM 1101 N N . PHE A 1 135 ? 20.642 0.592 -14.634 1.00 85.50 135 PHE A N 1
ATOM 1102 C CA . PHE A 1 135 ? 21.414 -0.420 -15.363 1.00 85.50 135 PHE A CA 1
ATOM 1103 C C . PHE A 1 135 ? 20.844 -0.741 -16.748 1.00 85.50 135 PHE A C 1
ATOM 1105 O O . PHE A 1 135 ? 21.458 -1.494 -17.495 1.00 85.50 135 PHE A O 1
ATOM 1112 N N . GLY A 1 136 ? 19.667 -0.212 -17.104 1.00 81.31 136 GLY A N 1
ATOM 1113 C CA . GLY A 1 136 ? 18.981 -0.583 -18.346 1.00 81.31 136 GLY A CA 1
ATOM 1114 C C . GLY A 1 136 ? 18.412 -2.007 -18.333 1.00 81.31 136 GLY A C 1
ATOM 1115 O O . GLY A 1 136 ? 18.005 -2.506 -19.378 1.00 81.31 136 GLY A O 1
ATOM 1116 N N . ILE A 1 137 ? 18.371 -2.660 -17.165 1.00 82.81 137 ILE A N 1
ATOM 1117 C CA . ILE A 1 137 ? 17.962 -4.061 -17.010 1.00 82.81 137 ILE A CA 1
ATOM 1118 C C . ILE A 1 137 ? 16.543 -4.126 -16.454 1.00 82.81 137 ILE A C 1
ATOM 1120 O O . ILE A 1 137 ? 16.214 -3.464 -15.469 1.00 82.81 137 ILE A O 1
ATOM 1124 N N . ARG A 1 138 ? 15.710 -4.980 -17.045 1.00 81.88 138 ARG A N 1
ATOM 1125 C CA . ARG A 1 138 ? 14.386 -5.309 -16.524 1.00 81.88 138 ARG A CA 1
ATOM 1126 C C . ARG A 1 138 ? 14.450 -6.621 -15.751 1.00 81.88 138 ARG A C 1
ATOM 1128 O O . ARG A 1 138 ? 14.635 -7.678 -16.339 1.00 81.88 138 ARG A O 1
ATOM 1135 N N . ILE A 1 139 ? 14.274 -6.558 -14.434 1.00 83.00 139 ILE A N 1
ATOM 1136 C CA . ILE A 1 139 ? 14.417 -7.735 -13.560 1.00 83.00 139 ILE A CA 1
ATOM 1137 C C . ILE A 1 139 ? 13.319 -8.765 -13.832 1.00 83.00 139 ILE A C 1
ATOM 1139 O O . ILE A 1 139 ? 13.560 -9.959 -13.712 1.00 83.00 139 ILE A O 1
ATOM 1143 N N . TYR A 1 140 ? 12.137 -8.312 -14.257 1.00 82.50 140 TYR A N 1
ATOM 1144 C CA . TYR A 1 140 ? 11.057 -9.210 -14.670 1.00 82.50 140 TYR A CA 1
ATOM 1145 C C . TYR A 1 140 ? 11.443 -10.146 -15.821 1.00 82.50 140 TYR A C 1
ATOM 1147 O O . TYR A 1 140 ? 10.853 -11.205 -15.954 1.00 82.50 140 TYR A O 1
ATOM 1155 N N . ASP A 1 141 ? 12.427 -9.794 -16.647 1.00 80.50 141 ASP A N 1
ATOM 1156 C CA . ASP A 1 141 ? 12.836 -10.660 -17.758 1.00 80.50 141 ASP A CA 1
ATOM 1157 C C . ASP A 1 141 ? 13.893 -11.696 -17.322 1.00 80.50 141 ASP A C 1
ATOM 1159 O O . ASP A 1 141 ? 14.242 -12.585 -18.093 1.00 80.50 141 ASP A O 1
ATOM 1163 N N . LEU A 1 142 ? 14.414 -11.585 -16.092 1.00 76.06 142 LEU A N 1
ATOM 1164 C CA . LEU A 1 142 ? 15.437 -12.478 -15.538 1.00 76.06 142 LEU A CA 1
ATOM 1165 C C . LEU A 1 142 ? 14.848 -13.633 -14.708 1.00 76.06 142 LEU A C 1
ATOM 1167 O O . LEU A 1 142 ? 15.563 -14.601 -14.447 1.00 76.06 142 LEU A O 1
ATOM 1171 N N . LEU A 1 143 ? 13.589 -13.508 -14.262 1.00 62.94 143 LEU A N 1
ATOM 1172 C CA . LEU A 1 143 ? 12.876 -14.415 -13.347 1.00 62.94 143 LEU A CA 1
ATOM 1173 C C . LEU A 1 143 ? 11.377 -14.490 -13.686 1.00 62.94 143 LEU A C 1
ATOM 1175 O O . LEU A 1 143 ? 10.822 -15.607 -13.661 1.00 62.94 143 LEU A O 1
#

Secondary structure (DSSP, 8-state):
-TTHHHHHHHHHHHHHHHHHHHHHHHHHTT-TTHHHHHHHHHHHHHHHHHHHHSS-SPPPPGGGS--TT-HHHHHHHHHHHHHHHHHHHHHHHHHHH-TTS--HHHHHHIIIIIHHHHHHHHHHHHHHHHHHHHHS--GGGT-